Protein AF-A0A530KQD0-F1 (afdb_monomer)

Mean predicted aligned error: 10.94 Å

pLDDT: mean 76.29, std 16.2, range [39.75, 94.69]

Foldseek 3Di:
DPPAQWDFFWADDCDDPVDHTCRCPQWDFPFWQLQDDDPVQCVVQPPCSQVVQFDQDPVRPTRDRVNQWTWTKTAGRDPDPDDLRIWIWIGHPRGIIIGRHHDDPDVCVVVVVLSPDDSVVNCVVSVVVVVVSVVVVVVVVVVVVVVVVVLVVVVQWDWDPDDPVGHIDIDGHDD

Solvent-accessible surface area (backbone atoms only — not comparable to full-atom values): 10303 Å² total; per-residue (Å²): 131,85,93,53,50,69,75,38,65,34,63,53,42,90,85,40,99,70,41,74,46,66,52,63,65,50,48,48,76,78,42,53,41,86,50,81,78,57,75,65,38,49,72,73,41,46,87,46,58,62,56,77,46,43,50,68,41,99,82,72,45,87,28,71,67,50,89,58,48,42,49,30,38,25,32,78,71,50,100,60,100,73,78,36,74,39,30,42,41,37,38,38,93,91,21,35,41,28,34,48,40,80,70,70,98,54,92,66,48,62,62,56,54,49,70,69,42,58,46,71,57,37,40,52,51,55,50,49,56,52,49,52,54,50,50,52,52,53,49,54,51,52,51,50,49,50,55,52,51,52,30,52,78,69,67,29,61,46,77,44,76,59,54,103,87,40,77,58,46,76,44,75,56,81,133

Radius of gyration: 20.74 Å; Cα contacts (8 Å, |Δi|>4): 233; chains: 1; bounding box: 45×41×61 Å

Structure (mmCIF, N/CA/C/O backbone):
data_AF-A0A530KQD0-F1
#
_entry.id   AF-A0A530KQD0-F1
#
loop_
_atom_site.group_PDB
_atom_site.id
_atom_site.type_symbol
_atom_site.label_atom_id
_atom_site.label_alt_id
_atom_site.label_comp_id
_atom_site.label_asym_id
_atom_site.label_entity_id
_atom_site.label_seq_id
_atom_site.pdbx_PDB_ins_code
_atom_site.Cartn_x
_atom_site.Cartn_y
_atom_site.Cartn_z
_atom_site.occupancy
_atom_site.B_iso_or_equiv
_atom_site.auth_seq_id
_atom_site.auth_comp_id
_atom_site.auth_asym_id
_atom_site.auth_atom_id
_atom_site.pdbx_PDB_model_num
ATOM 1 N N . MET A 1 1 ? 3.347 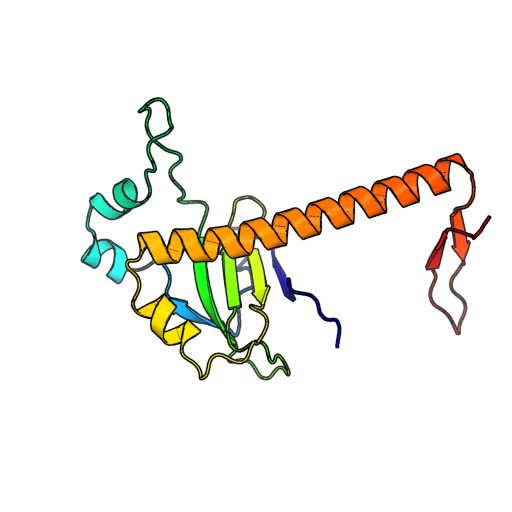-12.594 14.444 1.00 43.22 1 MET A N 1
ATOM 2 C CA . MET A 1 1 ? 3.536 -11.236 13.888 1.00 43.22 1 MET A CA 1
ATOM 3 C C . MET A 1 1 ? 2.199 -10.756 13.360 1.00 43.22 1 MET A C 1
ATOM 5 O O . MET A 1 1 ? 1.427 -11.578 12.893 1.00 43.22 1 MET A O 1
ATOM 9 N N . SER A 1 2 ? 1.884 -9.473 13.523 1.00 41.31 2 SER A N 1
ATOM 10 C CA . SER A 1 2 ? 0.615 -8.904 13.063 1.00 41.31 2 SER A CA 1
ATOM 11 C C . SER A 1 2 ? 0.602 -8.885 11.533 1.00 41.31 2 SER A C 1
ATOM 13 O O . SER A 1 2 ? 1.369 -8.129 10.949 1.00 41.31 2 SER A O 1
ATOM 15 N N . ASP A 1 3 ? -0.263 -9.689 10.919 1.00 55.22 3 ASP A N 1
ATOM 16 C CA . ASP A 1 3 ? -0.478 -9.817 9.469 1.00 55.22 3 ASP A CA 1
ATOM 17 C C . ASP A 1 3 ? -1.157 -8.556 8.899 1.00 55.22 3 ASP A C 1
ATOM 19 O O . ASP A 1 3 ? -2.332 -8.531 8.538 1.00 55.22 3 ASP A O 1
ATOM 23 N N . ARG A 1 4 ? -0.459 -7.420 8.984 1.00 65.88 4 ARG A N 1
ATOM 24 C CA . ARG A 1 4 ? -0.949 -6.127 8.508 1.00 65.88 4 ARG A CA 1
ATOM 25 C C . ARG A 1 4 ? -0.310 -5.836 7.167 1.00 65.88 4 ARG A C 1
ATOM 27 O O . ARG A 1 4 ? 0.896 -5.646 7.093 1.00 65.88 4 ARG A O 1
ATOM 34 N N . ALA A 1 5 ? -1.150 -5.714 6.144 1.00 78.19 5 ALA A N 1
ATOM 35 C CA . ALA A 1 5 ? -0.719 -5.305 4.816 1.00 78.19 5 ALA A CA 1
ATOM 36 C C . ALA A 1 5 ? -0.035 -3.923 4.850 1.00 78.19 5 ALA A C 1
ATOM 38 O O . ALA A 1 5 ? 1.038 -3.749 4.287 1.00 78.19 5 ALA A O 1
ATOM 39 N N . PHE A 1 6 ? -0.597 -2.943 5.566 1.00 81.19 6 PHE A N 1
ATOM 40 C CA . PHE A 1 6 ? 0.081 -1.664 5.794 1.00 81.19 6 PHE A CA 1
ATOM 41 C C . PHE A 1 6 ? 0.996 -1.734 7.015 1.00 81.19 6 PHE A C 1
ATOM 43 O O . PHE A 1 6 ? 0.525 -1.937 8.137 1.00 81.19 6 PHE A O 1
ATOM 50 N N . ILE A 1 7 ? 2.291 -1.515 6.793 1.00 84.25 7 ILE A N 1
ATOM 51 C CA . ILE A 1 7 ? 3.331 -1.753 7.804 1.00 84.25 7 ILE A CA 1
ATOM 52 C C . ILE A 1 7 ? 3.958 -0.474 8.356 1.00 84.25 7 ILE A C 1
ATOM 54 O O . ILE A 1 7 ? 4.440 -0.478 9.487 1.00 84.25 7 ILE A O 1
ATOM 58 N N . ARG A 1 8 ? 3.937 0.629 7.597 1.00 85.56 8 ARG A N 1
ATOM 59 C CA . ARG A 1 8 ? 4.421 1.941 8.051 1.00 85.56 8 ARG A CA 1
ATOM 60 C C . ARG A 1 8 ? 3.571 3.074 7.491 1.00 85.56 8 ARG A C 1
ATOM 62 O O . ARG A 1 8 ? 3.063 3.000 6.374 1.00 85.56 8 ARG A O 1
ATOM 69 N N . PHE A 1 9 ? 3.468 4.129 8.290 1.00 85.88 9 PHE A N 1
ATOM 70 C CA . PHE A 1 9 ? 2.812 5.387 7.955 1.00 85.88 9 PHE A CA 1
ATOM 71 C C . PHE A 1 9 ? 3.717 6.539 8.372 1.00 85.88 9 PHE A C 1
ATOM 73 O O . PHE A 1 9 ? 4.443 6.428 9.359 1.00 85.88 9 PHE A O 1
ATOM 80 N N . GLY A 1 10 ? 3.631 7.665 7.676 1.00 79.31 10 GLY A N 1
ATOM 81 C CA . GLY A 1 10 ? 4.291 8.880 8.122 1.00 79.31 10 GLY A CA 1
ATOM 82 C C . GLY A 1 10 ? 3.731 10.137 7.476 1.00 79.31 10 GLY A C 1
ATOM 83 O O . GLY A 1 10 ? 3.076 10.096 6.437 1.00 79.31 10 GLY A O 1
ATOM 84 N N . HIS A 1 11 ? 3.983 11.269 8.125 1.00 65.62 11 HIS A N 1
ATOM 85 C CA . HIS A 1 11 ? 3.516 12.583 7.695 1.00 65.62 11 HIS A CA 1
ATOM 86 C C . HIS A 1 11 ? 4.729 13.437 7.310 1.00 65.62 11 HIS A C 1
ATOM 88 O O . HIS A 1 11 ? 5.723 13.443 8.029 1.00 65.62 11 HIS A O 1
ATOM 94 N N . GLY A 1 12 ? 4.664 14.141 6.176 1.00 54.44 12 GLY A N 1
ATOM 95 C CA . GLY A 1 12 ? 5.738 15.023 5.695 1.00 54.44 12 GLY A CA 1
ATOM 96 C C . GLY A 1 12 ? 6.041 14.853 4.203 1.00 54.44 12 GLY A C 1
ATOM 97 O O . GLY A 1 12 ? 5.585 13.890 3.588 1.00 54.44 12 GLY A O 1
ATOM 98 N N . TYR A 1 13 ? 6.824 15.780 3.637 1.00 53.66 13 TYR A N 1
ATOM 99 C CA . TYR A 1 13 ? 7.385 15.737 2.269 1.00 53.66 13 TYR A CA 1
ATOM 100 C C . TYR A 1 13 ? 8.882 15.380 2.321 1.00 53.66 13 TYR A C 1
ATOM 102 O O . TYR A 1 13 ? 9.449 15.334 3.405 1.00 53.66 13 TYR A O 1
ATOM 110 N N . GLU A 1 14 ? 9.517 15.019 1.198 1.00 50.62 14 GLU A N 1
ATOM 111 C CA . GLU A 1 14 ? 10.958 14.654 1.154 1.00 50.62 14 GLU A CA 1
ATOM 112 C C . GLU A 1 14 ? 11.839 15.899 1.388 1.00 50.62 14 GLU A C 1
ATOM 114 O O . GLU A 1 14 ? 12.914 15.804 1.968 1.00 50.62 14 GLU A O 1
ATOM 119 N N . THR A 1 15 ? 11.308 17.082 1.062 1.00 45.25 15 THR A N 1
ATOM 120 C CA . THR A 1 15 ? 12.005 18.380 1.086 1.00 45.25 15 THR A CA 1
ATOM 121 C C . THR A 1 15 ? 11.241 19.490 1.832 1.00 45.25 15 THR A C 1
ATOM 123 O O . THR A 1 15 ? 11.545 20.671 1.692 1.00 45.25 15 THR A O 1
ATOM 126 N N . GLY A 1 16 ? 10.223 19.149 2.632 1.00 39.75 16 GLY A N 1
ATOM 127 C CA . GLY A 1 16 ? 9.372 20.137 3.312 1.00 39.75 16 GLY A CA 1
ATOM 128 C C . GLY A 1 16 ? 9.869 20.558 4.701 1.00 39.75 16 GLY A C 1
ATOM 129 O O . GLY A 1 16 ? 10.428 19.755 5.441 1.00 39.75 16 GLY A O 1
ATOM 130 N N . SER A 1 17 ? 9.524 21.779 5.127 1.00 40.06 17 SER A N 1
ATOM 131 C CA . SER A 1 17 ? 9.769 22.335 6.478 1.00 40.06 17 SER A CA 1
ATOM 132 C C . SER A 1 17 ? 9.136 21.550 7.643 1.00 40.06 17 SER A C 1
ATOM 134 O O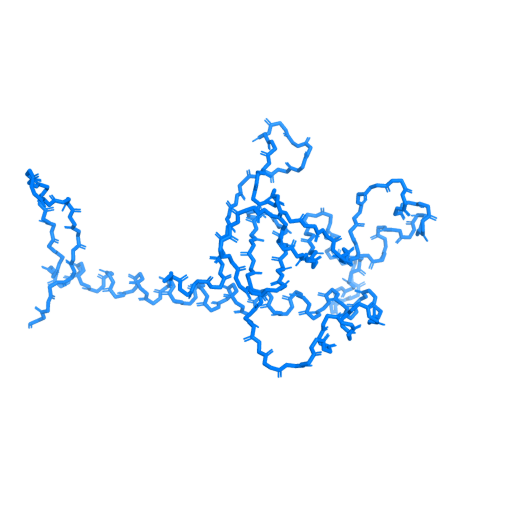 . SER A 1 17 ? 9.308 21.909 8.803 1.00 40.06 17 SER A O 1
ATOM 136 N N . ARG A 1 18 ? 8.394 20.477 7.341 1.00 43.19 18 ARG A N 1
ATOM 137 C CA . ARG A 1 18 ? 7.729 19.578 8.297 1.00 43.19 18 ARG A CA 1
ATOM 138 C C . ARG A 1 18 ? 8.576 18.358 8.695 1.00 43.19 18 ARG A C 1
ATOM 140 O O . ARG A 1 18 ? 8.051 17.465 9.347 1.00 43.19 18 ARG A O 1
ATOM 147 N N . GLY A 1 19 ? 9.859 18.334 8.328 1.00 42.78 19 GLY A N 1
ATOM 148 C CA . GLY A 1 19 ? 10.787 17.245 8.641 1.00 42.78 19 GLY A CA 1
ATOM 149 C C . GLY A 1 19 ? 10.772 16.113 7.607 1.00 42.78 19 GLY A C 1
ATOM 150 O O . GLY A 1 19 ? 9.774 15.890 6.913 1.00 42.78 19 GLY A O 1
ATOM 151 N N . ARG A 1 20 ? 11.908 15.410 7.497 1.00 53.34 20 ARG A N 1
ATOM 152 C CA . ARG A 1 20 ? 12.068 14.208 6.668 1.00 53.34 20 ARG A CA 1
ATOM 153 C C . ARG A 1 20 ? 11.177 13.104 7.236 1.00 53.34 20 ARG A C 1
ATOM 155 O O . ARG A 1 20 ? 11.247 12.790 8.417 1.00 53.34 20 ARG A O 1
ATOM 162 N N . CYS A 1 21 ? 10.326 12.520 6.400 1.00 61.88 21 CYS A N 1
ATOM 163 C CA . CYS A 1 21 ? 9.492 11.399 6.812 1.00 61.88 21 CYS A CA 1
ATOM 164 C C . CYS A 1 21 ? 10.267 10.087 6.669 1.00 61.88 21 CYS A C 1
ATOM 166 O O . CYS A 1 21 ? 10.617 9.700 5.557 1.00 61.88 21 CYS A O 1
ATOM 168 N N . GLU A 1 22 ? 10.460 9.390 7.783 1.00 74.50 22 GLU A N 1
ATOM 169 C CA . GLU A 1 22 ? 11.250 8.152 7.884 1.00 74.50 22 GLU A CA 1
ATOM 170 C C . GLU A 1 22 ? 10.486 6.898 7.415 1.00 74.50 22 GLU A C 1
ATOM 172 O O . GLU A 1 22 ? 11.003 5.783 7.435 1.00 74.50 22 GLU A O 1
ATOM 177 N N . ALA A 1 23 ? 9.225 7.044 6.983 1.00 81.56 23 ALA A N 1
ATOM 178 C CA . ALA A 1 23 ? 8.369 5.906 6.635 1.00 81.56 23 ALA A CA 1
ATOM 179 C C . ALA A 1 23 ? 8.967 5.015 5.530 1.00 81.56 23 ALA A C 1
ATOM 181 O O . ALA A 1 23 ? 8.714 3.811 5.527 1.00 81.56 23 ALA A O 1
ATOM 182 N N . PHE A 1 24 ? 9.756 5.599 4.624 1.00 83.94 24 PHE A N 1
ATOM 183 C CA . PHE A 1 24 ? 10.427 4.903 3.522 1.00 83.94 24 PHE A CA 1
ATOM 184 C C . PHE A 1 24 ? 11.884 4.521 3.832 1.00 83.94 24 PHE A C 1
ATOM 186 O O . PHE A 1 24 ? 12.547 3.954 2.970 1.00 83.94 24 PHE A O 1
ATOM 193 N N . ASP A 1 25 ? 12.394 4.788 5.036 1.00 83.69 25 ASP A N 1
ATOM 194 C CA . ASP A 1 25 ? 13.772 4.436 5.381 1.00 83.69 25 ASP A CA 1
ATOM 195 C C . ASP A 1 25 ? 13.948 2.909 5.501 1.00 83.69 25 ASP A C 1
ATOM 197 O O . ASP A 1 25 ? 13.091 2.195 6.038 1.00 83.69 25 ASP A O 1
ATOM 201 N N . GLY A 1 26 ? 15.077 2.400 5.001 1.00 82.38 26 GLY A N 1
ATOM 202 C CA . GLY A 1 26 ? 15.370 0.962 4.938 1.00 82.38 26 GLY A CA 1
ATOM 203 C C . GLY A 1 26 ? 14.682 0.227 3.783 1.00 82.38 26 GLY A C 1
ATOM 204 O O . GLY A 1 26 ? 14.580 -0.997 3.828 1.00 82.38 26 GLY A O 1
ATOM 205 N N . PHE A 1 27 ? 14.180 0.957 2.783 1.00 85.38 27 PHE A N 1
ATOM 206 C CA . PHE A 1 27 ? 13.668 0.391 1.539 1.00 85.38 27 PHE A CA 1
ATOM 207 C C . PHE A 1 27 ? 14.535 0.795 0.350 1.00 85.38 27 PHE A C 1
ATOM 209 O O . PHE A 1 27 ? 14.734 1.983 0.094 1.00 85.38 27 PHE A O 1
ATOM 216 N N . ASP A 1 28 ? 14.945 -0.196 -0.430 1.00 85.62 28 ASP A N 1
ATOM 217 C CA . ASP A 1 28 ? 15.634 -0.004 -1.697 1.00 85.62 28 ASP A CA 1
ATOM 218 C C . ASP A 1 28 ? 14.600 0.041 -2.817 1.00 85.62 28 ASP A C 1
ATOM 220 O O . ASP A 1 28 ? 13.868 -0.922 -3.063 1.00 85.62 28 ASP A O 1
ATOM 224 N N . ILE A 1 29 ? 14.512 1.188 -3.485 1.00 87.12 29 ILE A N 1
ATOM 225 C CA . ILE A 1 29 ? 13.572 1.408 -4.583 1.00 87.12 29 ILE A CA 1
ATOM 226 C C . ILE A 1 29 ? 14.079 0.667 -5.820 1.00 87.12 29 ILE A C 1
ATOM 228 O O . ILE A 1 29 ? 15.141 0.990 -6.344 1.00 87.12 29 ILE A O 1
ATOM 232 N N . ILE A 1 30 ? 13.283 -0.281 -6.310 1.00 87.88 30 ILE A N 1
ATOM 233 C CA . ILE A 1 30 ? 13.588 -1.064 -7.516 1.00 87.88 30 ILE A CA 1
ATOM 234 C C . ILE A 1 30 ? 12.798 -0.588 -8.742 1.00 87.88 30 ILE A C 1
ATOM 236 O O . ILE A 1 30 ? 13.227 -0.809 -9.869 1.00 87.88 30 ILE A O 1
ATOM 240 N N . ALA A 1 31 ? 11.677 0.116 -8.543 1.00 86.75 31 ALA A N 1
ATOM 241 C CA . ALA A 1 31 ? 10.992 0.856 -9.602 1.00 86.75 31 ALA A CA 1
ATOM 242 C C . ALA A 1 31 ? 10.278 2.096 -9.052 1.00 86.75 31 ALA A C 1
ATOM 244 O O . ALA A 1 31 ? 9.692 2.070 -7.971 1.00 86.75 31 ALA A O 1
ATOM 245 N N . ALA A 1 32 ? 10.279 3.185 -9.818 1.00 83.25 32 ALA A N 1
ATOM 246 C CA . ALA A 1 32 ? 9.640 4.445 -9.442 1.00 83.25 32 ALA A CA 1
ATOM 247 C C . ALA A 1 32 ? 8.831 5.011 -10.620 1.00 83.25 32 ALA A C 1
ATOM 249 O O . ALA A 1 32 ? 9.187 6.059 -11.167 1.00 83.25 32 ALA A O 1
ATOM 250 N N . PRO A 1 33 ? 7.762 4.318 -11.058 1.00 81.50 33 PRO A N 1
ATOM 251 C CA . PRO A 1 33 ? 7.058 4.695 -12.271 1.00 81.50 33 PRO A CA 1
ATOM 252 C C . PRO A 1 33 ? 6.500 6.115 -12.156 1.00 81.50 33 PRO A C 1
ATOM 254 O O . PRO A 1 33 ? 5.803 6.474 -11.199 1.00 81.50 33 PRO A O 1
ATOM 257 N N . LEU A 1 34 ? 6.805 6.923 -13.171 1.00 74.94 34 LEU A N 1
ATOM 258 C CA . LEU A 1 34 ? 6.418 8.326 -13.279 1.00 74.94 34 LEU A CA 1
ATOM 259 C C . LEU A 1 34 ? 7.041 9.264 -12.213 1.00 74.94 34 LEU A C 1
ATOM 261 O O . LEU A 1 34 ? 6.618 10.417 -12.136 1.00 74.94 34 LEU A O 1
ATOM 265 N N . HIS A 1 35 ? 7.964 8.835 -11.346 1.00 67.19 35 HIS A N 1
ATOM 266 C CA . HIS A 1 35 ? 8.468 9.661 -10.232 1.00 67.19 35 HIS A CA 1
ATOM 267 C C . HIS A 1 35 ? 9.271 10.885 -10.707 1.00 67.19 35 HIS A C 1
ATOM 269 O O . HIS A 1 35 ? 10.093 10.759 -11.593 1.00 67.19 35 HIS A O 1
ATOM 275 N N . GLN A 1 36 ? 9.045 12.071 -10.123 1.00 58.78 36 GLN A N 1
ATOM 276 C CA . GLN A 1 36 ? 9.577 13.342 -10.647 1.00 58.78 36 GLN A CA 1
ATOM 277 C C . GLN A 1 36 ? 10.930 13.796 -10.070 1.00 58.78 36 GLN A C 1
ATOM 279 O O . GLN A 1 36 ? 11.410 14.853 -10.474 1.00 58.78 36 GLN A O 1
ATOM 284 N N . GLU A 1 37 ? 11.538 13.068 -9.132 1.00 52.84 37 GLU A N 1
ATOM 285 C CA . GLU A 1 37 ? 12.729 13.563 -8.427 1.00 52.84 37 GLU A CA 1
ATOM 286 C C . GLU A 1 37 ? 14.034 12.990 -9.008 1.00 52.84 37 GLU A C 1
ATOM 288 O O . GLU A 1 37 ? 14.157 11.782 -9.211 1.00 52.84 37 GLU A O 1
ATOM 293 N N . GLY A 1 38 ? 15.008 13.878 -9.259 1.00 49.50 38 GLY A N 1
ATOM 294 C CA . GLY A 1 38 ? 16.383 13.558 -9.664 1.00 49.50 38 GLY A CA 1
ATOM 295 C C . GLY A 1 38 ? 16.776 14.024 -11.075 1.00 49.50 38 GLY A C 1
ATOM 296 O O . GLY A 1 38 ? 15.948 14.072 -11.987 1.00 49.50 38 GLY A O 1
ATOM 297 N N . ASP A 1 39 ? 18.070 14.311 -11.264 1.00 46.81 39 ASP A N 1
ATOM 298 C CA . ASP A 1 39 ? 18.663 14.750 -12.544 1.00 46.81 39 ASP A CA 1
ATOM 299 C C . ASP A 1 39 ? 18.374 13.769 -13.695 1.00 46.81 39 ASP A C 1
ATOM 301 O O . ASP A 1 39 ? 18.174 14.171 -14.843 1.00 46.81 39 ASP A O 1
ATOM 305 N N . GLY A 1 40 ? 18.264 12.474 -13.379 1.00 48.94 40 GLY A N 1
ATOM 306 C CA . GLY A 1 40 ? 17.937 11.423 -14.343 1.00 48.94 40 GLY A CA 1
ATOM 307 C C . GLY A 1 40 ? 16.530 11.533 -14.940 1.00 48.94 40 GLY A C 1
ATOM 308 O O . GLY A 1 40 ? 16.339 11.178 -16.100 1.00 48.94 40 GLY A O 1
ATOM 309 N N . TRP A 1 41 ? 15.547 12.067 -14.207 1.00 50.12 41 TRP A N 1
ATOM 310 C CA . TRP A 1 41 ? 14.162 12.137 -14.687 1.00 50.12 41 TRP A CA 1
ATOM 311 C C . TRP A 1 41 ? 13.952 13.274 -15.690 1.00 50.12 41 TRP A C 1
ATOM 313 O O . TRP A 1 41 ? 13.327 13.096 -16.740 1.00 50.12 41 TRP A O 1
ATOM 323 N N . GLN A 1 42 ? 14.527 14.444 -15.404 1.00 53.62 42 GLN A N 1
ATOM 324 C CA . GLN A 1 42 ? 14.517 15.562 -16.343 1.00 53.62 42 GLN A CA 1
ATOM 325 C C . GLN A 1 42 ? 15.390 15.269 -17.572 1.00 53.62 42 GLN A C 1
ATOM 327 O O . GLN A 1 42 ? 15.011 15.654 -18.677 1.00 53.62 42 GLN A O 1
ATOM 332 N N . ALA A 1 43 ? 16.486 14.518 -17.414 1.00 51.75 43 ALA A N 1
ATOM 333 C CA . ALA A 1 43 ? 17.287 14.025 -18.535 1.00 51.75 43 ALA A CA 1
ATOM 334 C C . ALA A 1 43 ? 16.536 12.997 -19.408 1.00 51.75 43 ALA A C 1
ATOM 336 O O . ALA A 1 43 ? 16.630 13.060 -20.632 1.00 51.75 43 ALA A O 1
ATOM 337 N N . ALA A 1 44 ? 15.759 12.087 -18.809 1.00 49.78 44 ALA A N 1
ATOM 338 C CA . ALA A 1 44 ? 15.030 11.045 -19.538 1.00 49.78 44 ALA A CA 1
ATOM 339 C C . ALA A 1 44 ? 13.784 11.563 -20.282 1.00 49.78 44 ALA A C 1
ATOM 341 O O . ALA A 1 44 ? 13.458 11.061 -21.358 1.00 49.78 44 ALA A O 1
ATOM 342 N N . PHE A 1 45 ? 13.083 12.568 -19.739 1.00 46.81 45 PHE A N 1
ATOM 343 C CA . PHE A 1 45 ? 11.779 13.000 -20.270 1.00 46.81 45 PHE A CA 1
ATOM 344 C C . PHE A 1 45 ? 11.676 14.491 -20.626 1.00 46.81 45 PHE A C 1
ATOM 346 O O . PHE A 1 45 ? 10.670 14.909 -21.211 1.00 46.81 45 PHE A O 1
ATOM 353 N N . GLY A 1 46 ? 12.685 15.311 -20.315 1.00 58.97 46 GLY A N 1
ATOM 354 C CA . GLY A 1 46 ? 12.691 16.749 -20.604 1.00 58.97 46 GLY A CA 1
ATOM 355 C C . GLY A 1 46 ? 11.423 17.466 -20.117 1.00 58.97 46 GLY A C 1
ATOM 356 O O . GLY A 1 46 ? 10.853 17.139 -19.076 1.00 58.97 46 GLY A O 1
ATOM 357 N N . ASN A 1 47 ? 10.911 18.409 -20.913 1.00 53.19 47 ASN A N 1
ATOM 358 C CA . ASN A 1 47 ? 9.676 19.151 -20.606 1.00 53.19 47 ASN A CA 1
ATOM 359 C C . ASN A 1 47 ? 8.406 18.269 -20.573 1.00 53.19 47 ASN A C 1
ATOM 361 O O . ASN A 1 47 ? 7.388 18.678 -20.011 1.00 53.19 47 ASN A O 1
ATOM 365 N N . LYS A 1 48 ? 8.460 17.038 -21.108 1.00 47.19 48 LYS A N 1
ATOM 366 C CA . LYS A 1 48 ? 7.341 16.079 -21.088 1.00 47.19 48 LYS A CA 1
ATOM 367 C C . LYS A 1 48 ? 7.186 15.368 -19.739 1.00 47.19 48 LYS A C 1
ATOM 369 O O . LYS A 1 48 ? 6.176 14.704 -19.528 1.00 47.19 48 LYS A O 1
ATOM 374 N N . ALA A 1 49 ? 8.123 15.535 -18.800 1.00 54.44 49 ALA A N 1
ATOM 375 C CA . ALA A 1 49 ? 8.084 14.936 -17.459 1.00 54.44 49 ALA A CA 1
ATOM 376 C C . ALA A 1 49 ? 6.843 15.327 -16.625 1.00 54.44 49 ALA A C 1
ATOM 378 O O . ALA A 1 49 ? 6.428 14.603 -15.715 1.00 54.44 49 ALA A O 1
ATOM 379 N N . ARG A 1 50 ? 6.243 16.489 -16.918 1.00 51.25 50 ARG A N 1
ATOM 380 C CA . ARG A 1 50 ? 5.007 16.967 -16.276 1.00 51.25 50 ARG A CA 1
ATOM 381 C C . ARG A 1 50 ? 3.756 16.551 -17.056 1.00 51.25 50 ARG A C 1
ATOM 383 O O . ARG A 1 50 ? 2.747 16.200 -16.449 1.00 51.25 50 ARG A O 1
ATOM 390 N N . GLU A 1 51 ? 3.844 16.534 -18.384 1.00 52.50 51 GLU A N 1
ATOM 391 C CA . GLU A 1 51 ? 2.770 16.123 -19.298 1.00 52.50 51 GLU A CA 1
ATOM 392 C C . GLU A 1 51 ? 2.514 14.610 -19.261 1.00 52.50 51 GLU A C 1
ATOM 394 O O . GLU A 1 51 ? 1.368 14.176 -19.361 1.00 52.50 51 GLU A O 1
ATOM 399 N N . SER A 1 52 ? 3.545 13.793 -19.021 1.00 53.72 52 SER A N 1
ATOM 400 C CA . SER A 1 52 ? 3.427 12.333 -18.905 1.00 53.72 52 SER A CA 1
ATOM 401 C C . SER A 1 52 ? 2.542 11.892 -17.729 1.00 53.72 52 SER A C 1
ATOM 403 O O . SER A 1 52 ? 1.970 10.799 -17.769 1.00 53.72 52 SER A O 1
ATOM 405 N N . ARG A 1 53 ? 2.348 12.771 -16.735 1.00 57.03 53 ARG A N 1
ATOM 406 C CA . ARG A 1 53 ? 1.469 12.590 -15.566 1.00 57.03 53 ARG A CA 1
ATOM 407 C C . ARG A 1 53 ? 0.139 13.341 -15.662 1.00 57.03 53 ARG A C 1
ATOM 409 O O . ARG A 1 53 ? -0.612 13.358 -14.687 1.00 57.03 53 ARG A O 1
ATOM 416 N N . SER A 1 54 ? -0.153 13.965 -16.802 1.00 57.81 54 SER A N 1
ATOM 417 C CA . SER A 1 54 ? -1.477 14.509 -17.089 1.00 57.81 54 SER A CA 1
ATOM 418 C C . SER A 1 54 ? -2.344 13.385 -17.644 1.00 57.81 54 SER A C 1
ATOM 420 O O . SER A 1 54 ? -2.164 12.939 -18.776 1.00 57.81 54 SER A O 1
ATOM 422 N N . PHE A 1 55 ? -3.263 12.887 -16.823 1.00 60.91 55 PHE A N 1
ATOM 423 C CA . PHE A 1 55 ? -4.270 11.934 -17.274 1.00 60.91 55 PHE A CA 1
ATOM 424 C C . PHE A 1 55 ? -5.516 12.716 -17.667 1.00 60.91 55 PHE A C 1
ATOM 426 O O . PHE A 1 55 ? -6.121 13.329 -16.782 1.00 60.91 55 PHE A O 1
ATOM 433 N N . PRO A 1 56 ? -5.898 12.742 -18.956 1.00 60.31 56 PRO A N 1
ATOM 434 C CA . PRO A 1 56 ? -7.057 13.504 -19.385 1.00 60.31 56 PRO A CA 1
ATOM 435 C C . PRO A 1 56 ? -8.274 13.053 -18.582 1.00 60.31 56 PRO A C 1
ATOM 437 O O . PRO A 1 56 ? -8.516 11.857 -18.389 1.00 60.31 56 PRO A O 1
ATOM 440 N N . ARG A 1 57 ? -9.034 14.022 -18.075 1.00 60.09 57 ARG A N 1
ATOM 441 C CA . ARG A 1 57 ? -10.334 13.719 -17.481 1.00 60.09 57 ARG A CA 1
ATOM 442 C C . ARG A 1 57 ? -11.255 13.167 -18.573 1.00 60.09 57 ARG A C 1
ATOM 444 O O . ARG A 1 57 ? -11.038 13.413 -19.759 1.00 60.09 57 ARG A O 1
ATOM 451 N N . LYS A 1 58 ? -12.316 12.448 -18.181 1.00 64.25 58 LYS A N 1
ATOM 452 C CA . LYS A 1 58 ? -13.321 11.916 -19.128 1.00 64.25 58 LYS A CA 1
ATOM 453 C C . LYS A 1 58 ? -13.931 12.999 -20.038 1.00 64.25 58 LYS A C 1
ATOM 455 O O . LYS A 1 58 ? -14.450 12.664 -21.092 1.00 64.25 58 LYS A O 1
ATOM 460 N N . ASP A 1 59 ? -13.862 14.269 -19.637 1.00 71.56 59 ASP A N 1
ATOM 461 C CA . ASP A 1 59 ? -14.361 15.445 -20.358 1.00 71.56 59 ASP A CA 1
ATOM 462 C C . ASP A 1 59 ? -13.290 16.167 -21.208 1.00 71.56 59 ASP A C 1
ATOM 464 O O . ASP A 1 59 ? -13.539 17.265 -21.702 1.00 71.56 59 ASP A O 1
ATOM 468 N N . GLY A 1 60 ? -12.090 15.593 -21.363 1.00 58.47 60 GLY A N 1
AT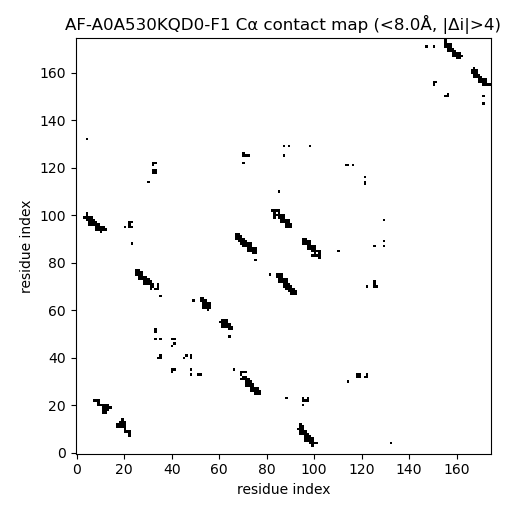OM 469 C CA . GLY A 1 60 ? -11.006 16.155 -22.179 1.00 58.47 60 GLY A CA 1
ATOM 470 C C . GLY A 1 60 ? -10.310 17.379 -21.573 1.00 58.47 60 GLY A C 1
ATOM 471 O O . GLY A 1 60 ? -9.370 17.905 -22.169 1.00 58.47 60 GLY A O 1
ATOM 472 N N . ARG A 1 61 ? -10.725 17.833 -20.382 1.00 61.28 61 ARG A N 1
ATOM 473 C CA . ARG A 1 61 ? -10.046 18.918 -19.664 1.00 61.28 61 ARG A CA 1
ATOM 474 C C . ARG A 1 61 ? -8.688 18.445 -19.127 1.00 61.28 61 ARG A C 1
ATOM 476 O O . ARG A 1 61 ? -8.526 17.244 -18.866 1.00 61.28 61 ARG A O 1
ATOM 483 N N . PRO A 1 62 ? -7.725 19.370 -18.917 1.00 55.00 62 PRO A N 1
ATOM 484 C CA . PRO A 1 62 ? -6.435 19.042 -18.321 1.00 55.00 62 PRO A CA 1
ATOM 485 C C . PRO A 1 62 ? -6.603 18.197 -17.055 1.00 55.00 62 PRO A C 1
ATOM 487 O O . PRO A 1 62 ? -7.421 18.500 -16.180 1.00 55.00 62 PRO A O 1
ATOM 490 N N . GLY A 1 63 ? -5.851 17.099 -17.008 1.00 56.81 63 GLY A N 1
ATOM 491 C CA . GLY A 1 63 ? -5.880 16.119 -15.937 1.00 56.81 63 GLY A CA 1
ATOM 492 C C . GLY A 1 63 ? -5.440 16.657 -14.584 1.00 56.81 63 GLY A C 1
ATOM 493 O O . GLY A 1 63 ? -4.862 17.736 -14.471 1.00 56.81 63 GLY A O 1
ATOM 494 N N . VAL A 1 64 ? -5.656 15.861 -13.536 1.00 54.66 64 VAL A N 1
ATOM 495 C CA . VAL A 1 64 ? -5.003 16.108 -12.245 1.00 54.66 64 VAL A CA 1
ATOM 496 C C . VAL A 1 64 ? -3.503 15.874 -12.432 1.00 54.66 64 VAL A C 1
ATOM 498 O O . VAL A 1 64 ? -3.087 14.764 -12.754 1.00 54.66 64 VAL A O 1
ATOM 501 N N . THR A 1 65 ? -2.679 16.907 -12.245 1.00 54.88 65 THR A N 1
ATOM 502 C CA . THR A 1 65 ? -1.223 16.742 -12.215 1.00 54.88 65 THR A CA 1
ATOM 503 C C . THR A 1 65 ? -0.829 16.123 -10.882 1.00 54.88 65 THR A C 1
ATOM 505 O O . THR A 1 65 ? -0.903 16.766 -9.836 1.00 54.88 65 THR A O 1
ATOM 508 N N . TYR A 1 66 ? -0.404 14.865 -10.909 1.00 55.69 66 TYR A N 1
ATOM 509 C CA . TYR A 1 66 ? -0.053 14.094 -9.719 1.00 55.69 66 TYR A CA 1
ATOM 510 C C . TYR A 1 66 ? 1.345 14.417 -9.161 1.00 55.69 66 TYR A C 1
ATOM 512 O O . TYR A 1 66 ? 2.052 13.500 -8.755 1.00 55.69 66 TYR A O 1
ATOM 520 N N . SER A 1 67 ? 1.777 15.680 -9.129 1.00 52.69 67 SER A N 1
ATOM 521 C CA . SER A 1 67 ? 3.037 16.045 -8.453 1.00 52.69 67 SER A CA 1
ATOM 522 C C . SER A 1 67 ? 2.990 15.760 -6.944 1.00 52.69 67 SER A C 1
ATOM 524 O O . SER A 1 67 ? 4.027 15.644 -6.309 1.00 52.69 67 SER A O 1
ATOM 526 N N . SER A 1 68 ? 1.790 15.593 -6.375 1.00 59.50 68 SER A N 1
ATOM 527 C CA . SER A 1 68 ? 1.557 15.203 -4.980 1.00 59.50 68 SER A CA 1
ATOM 528 C C . SER A 1 68 ? 1.345 13.704 -4.764 1.00 59.50 68 SER A C 1
ATOM 530 O O . SER A 1 68 ? 1.067 13.314 -3.637 1.00 59.50 68 SER A O 1
ATOM 532 N N . HIS A 1 69 ? 1.393 12.865 -5.809 1.00 72.50 69 HIS A N 1
ATOM 533 C CA . HIS A 1 69 ? 1.262 11.414 -5.657 1.00 72.50 69 HIS A CA 1
ATOM 534 C C . HIS A 1 69 ? 2.490 10.718 -6.225 1.00 72.50 69 HIS A C 1
ATOM 536 O O . HIS A 1 69 ? 2.785 10.875 -7.399 1.00 72.50 69 HIS A O 1
ATOM 542 N N . ALA A 1 70 ? 3.192 9.902 -5.459 1.00 79.69 70 ALA A N 1
ATOM 543 C CA . ALA A 1 70 ? 4.278 9.087 -5.993 1.00 79.69 70 ALA A CA 1
ATOM 544 C C . ALA A 1 70 ? 4.089 7.659 -5.521 1.00 79.69 70 ALA A C 1
ATOM 546 O O . ALA A 1 70 ? 3.788 7.438 -4.355 1.00 79.69 70 ALA A O 1
ATOM 547 N N . ILE A 1 71 ? 4.260 6.708 -6.430 1.00 87.00 71 ILE A N 1
ATOM 548 C CA . ILE A 1 71 ? 4.220 5.294 -6.096 1.00 87.00 71 ILE A CA 1
ATOM 549 C C . ILE A 1 71 ? 5.536 4.667 -6.527 1.00 87.00 71 ILE A C 1
ATOM 551 O O . ILE A 1 71 ? 6.031 4.954 -7.618 1.00 87.00 71 ILE A O 1
ATOM 555 N N . LYS A 1 72 ? 6.129 3.874 -5.642 1.00 89.50 72 LYS A N 1
ATOM 556 C CA . LYS A 1 72 ? 7.404 3.196 -5.871 1.00 89.50 72 LYS A CA 1
ATOM 557 C C . LYS A 1 72 ? 7.251 1.728 -5.476 1.00 89.50 72 LYS A C 1
ATOM 559 O O . LYS A 1 72 ? 6.532 1.422 -4.525 1.00 89.50 72 LYS A O 1
ATOM 564 N N . LEU A 1 73 ? 7.911 0.841 -6.207 1.00 91.31 73 LEU A N 1
ATOM 565 C CA . LEU A 1 73 ? 8.121 -0.550 -5.826 1.00 91.31 73 LEU A CA 1
ATOM 566 C C . LEU A 1 73 ? 9.498 -0.655 -5.174 1.00 91.31 73 LEU A C 1
ATOM 568 O O . LEU A 1 73 ? 10.476 -0.112 -5.693 1.00 91.31 73 LEU A O 1
ATOM 572 N N . ALA A 1 74 ? 9.574 -1.339 -4.042 1.00 90.44 74 ALA A N 1
ATOM 573 C CA . ALA A 1 74 ? 10.791 -1.440 -3.260 1.00 90.44 74 ALA A CA 1
ATOM 574 C C . ALA A 1 74 ? 10.962 -2.817 -2.619 1.00 90.44 74 ALA A C 1
ATOM 576 O O . ALA A 1 74 ? 10.000 -3.569 -2.448 1.00 90.44 74 ALA A O 1
ATOM 577 N N . LYS A 1 75 ? 12.196 -3.106 -2.210 1.00 88.25 75 LYS A N 1
ATOM 578 C CA . LYS A 1 75 ? 12.561 -4.233 -1.348 1.00 88.25 75 LYS A CA 1
ATOM 579 C C . LYS A 1 75 ? 13.023 -3.683 -0.009 1.00 88.25 75 LYS A C 1
ATOM 581 O O . LYS A 1 75 ? 13.580 -2.593 0.057 1.00 88.25 75 LYS A O 1
ATOM 586 N N . PHE A 1 76 ? 12.765 -4.409 1.068 1.00 86.38 76 PHE A N 1
ATOM 587 C CA . PHE A 1 76 ? 13.237 -3.993 2.383 1.00 86.38 76 PHE A CA 1
ATOM 588 C C . PHE A 1 76 ? 14.678 -4.462 2.594 1.00 86.38 76 PHE A C 1
ATOM 590 O O . PHE A 1 76 ? 14.969 -5.639 2.393 1.00 86.38 76 PHE A O 1
ATOM 597 N N . THR A 1 77 ? 15.554 -3.546 2.997 1.00 75.25 77 THR A N 1
ATOM 598 C CA . THR A 1 77 ? 16.995 -3.775 3.199 1.00 75.25 77 THR A CA 1
ATOM 599 C C . THR A 1 77 ? 17.454 -3.557 4.633 1.00 75.25 77 THR A C 1
ATOM 601 O O . THR A 1 77 ? 18.620 -3.772 4.950 1.00 75.25 77 THR A O 1
ATOM 604 N N . GLY A 1 78 ? 16.543 -3.174 5.530 1.00 66.62 78 GLY A N 1
ATOM 605 C CA . GLY A 1 78 ? 16.847 -3.082 6.952 1.00 66.62 78 GLY A CA 1
ATOM 606 C C . GLY A 1 78 ? 16.965 -4.444 7.645 1.00 66.62 78 GLY A C 1
ATOM 607 O O . GLY A 1 78 ? 16.445 -5.464 7.193 1.00 66.62 78 GLY A O 1
ATOM 608 N N . GLU A 1 79 ? 17.580 -4.434 8.825 1.00 60.66 79 GLU A N 1
ATOM 609 C CA . GLU A 1 79 ? 17.589 -5.560 9.762 1.00 60.66 79 GLU A CA 1
ATOM 610 C C . GLU A 1 79 ? 16.220 -5.675 10.451 1.00 60.66 79 GLU A C 1
ATOM 612 O O . GLU A 1 79 ? 16.023 -5.270 11.594 1.00 60.66 79 GLU A O 1
ATOM 617 N N . SER A 1 80 ? 15.201 -6.157 9.746 1.00 55.88 80 SER A N 1
ATOM 618 C CA . SER A 1 80 ? 13.919 -6.456 10.384 1.00 55.88 80 SER A CA 1
ATOM 619 C C . SER A 1 80 ? 13.249 -7.647 9.719 1.00 55.88 80 SER A C 1
ATOM 621 O O . SER A 1 80 ? 13.334 -7.815 8.506 1.00 55.88 80 SER A O 1
ATOM 623 N N . GLY A 1 81 ? 12.627 -8.504 10.537 1.00 54.19 81 GLY A N 1
ATOM 624 C CA . GLY A 1 81 ? 12.046 -9.796 10.151 1.00 54.19 81 GLY A CA 1
ATOM 625 C C . GLY A 1 81 ? 10.781 -9.692 9.298 1.00 54.19 81 GLY A C 1
ATOM 626 O O . GLY A 1 81 ? 9.766 -10.301 9.627 1.00 54.19 81 GLY A O 1
ATOM 627 N N . TRP A 1 82 ? 10.810 -8.884 8.243 1.00 62.12 82 TRP A N 1
ATOM 628 C CA . TRP A 1 82 ? 9.719 -8.724 7.296 1.00 62.12 82 TRP A CA 1
ATOM 629 C C . TRP A 1 82 ? 9.927 -9.631 6.083 1.00 62.12 82 TRP A C 1
ATOM 631 O O . TRP A 1 82 ? 10.985 -9.630 5.461 1.00 62.12 82 TRP A O 1
ATOM 641 N N . SER A 1 83 ? 8.902 -10.410 5.743 1.00 62.88 83 SER A N 1
ATOM 642 C CA . SER A 1 83 ? 9.000 -11.547 4.817 1.00 62.88 83 SER A CA 1
ATOM 643 C C . SER A 1 83 ? 8.387 -11.307 3.433 1.00 62.88 83 SER A C 1
ATOM 645 O O . SER A 1 83 ? 8.406 -12.209 2.601 1.00 62.88 83 SER A O 1
ATOM 647 N N . ALA A 1 84 ? 7.810 -10.126 3.191 1.00 64.50 84 ALA A N 1
ATOM 648 C CA . ALA A 1 84 ? 6.930 -9.862 2.048 1.00 64.50 84 ALA A CA 1
ATOM 649 C C . ALA A 1 84 ? 7.643 -9.821 0.680 1.00 64.50 84 ALA A C 1
ATOM 651 O O . ALA A 1 84 ? 6.994 -9.883 -0.356 1.00 64.50 84 ALA A O 1
ATOM 652 N N . GLY A 1 85 ? 8.977 -9.731 0.648 1.00 80.31 85 GLY A N 1
ATOM 653 C CA . GLY A 1 85 ? 9.776 -9.669 -0.585 1.00 80.31 85 GLY A CA 1
ATOM 654 C C . GLY A 1 85 ? 9.662 -8.338 -1.341 1.00 80.31 85 GLY A C 1
ATOM 655 O O . GLY A 1 85 ? 10.688 -7.747 -1.674 1.00 80.31 85 GLY A O 1
ATOM 656 N N . LEU A 1 86 ? 8.439 -7.831 -1.537 1.00 89.19 86 LEU A N 1
ATOM 657 C CA . LEU A 1 86 ? 8.116 -6.595 -2.248 1.00 89.19 86 LEU A CA 1
ATOM 658 C C . LEU A 1 86 ? 7.220 -5.665 -1.421 1.00 89.19 86 LEU A C 1
ATOM 660 O O . LEU A 1 86 ? 6.350 -6.091 -0.657 1.00 89.19 86 LEU A O 1
ATOM 664 N N . TYR A 1 87 ? 7.412 -4.365 -1.626 1.00 91.69 87 TYR A N 1
ATOM 665 C CA . TYR A 1 87 ? 6.689 -3.306 -0.932 1.00 91.69 87 TYR A CA 1
ATOM 666 C C . TYR A 1 87 ? 6.300 -2.193 -1.894 1.00 91.69 87 TYR A C 1
ATOM 668 O O . TYR A 1 87 ? 7.076 -1.792 -2.759 1.00 91.69 87 TYR A O 1
ATOM 676 N N . ILE A 1 88 ? 5.097 -1.662 -1.703 1.00 93.56 88 ILE A N 1
ATOM 677 C CA . ILE A 1 88 ? 4.598 -0.489 -2.409 1.00 93.56 88 ILE A CA 1
ATOM 678 C C . ILE A 1 88 ? 4.714 0.710 -1.473 1.00 93.56 88 ILE A C 1
ATOM 680 O O . ILE A 1 88 ? 4.091 0.753 -0.409 1.00 93.56 88 ILE A O 1
ATOM 684 N N . LEU A 1 89 ? 5.509 1.691 -1.889 1.00 90.81 89 LEU A N 1
ATOM 685 C CA . LEU A 1 89 ? 5.694 2.961 -1.200 1.00 90.81 89 LEU A CA 1
ATOM 686 C C . LEU A 1 89 ? 4.799 4.000 -1.867 1.00 90.81 89 LEU A C 1
ATOM 688 O O . LEU A 1 89 ? 5.045 4.388 -3.009 1.00 90.81 89 LEU A O 1
ATOM 692 N N . MET A 1 90 ? 3.760 4.446 -1.168 1.00 89.62 90 MET A N 1
ATOM 693 C CA . MET A 1 90 ? 2.827 5.449 -1.670 1.00 89.62 90 MET A CA 1
ATOM 694 C C . MET A 1 90 ? 3.011 6.768 -0.930 1.00 89.62 90 MET A C 1
ATOM 696 O O . MET A 1 90 ? 2.921 6.831 0.291 1.00 89.62 90 MET A O 1
ATOM 700 N N . HIS A 1 91 ? 3.222 7.837 -1.682 1.00 84.50 91 HIS A N 1
ATOM 701 C CA . HIS A 1 91 ? 3.127 9.215 -1.231 1.00 84.50 91 HIS A CA 1
ATOM 702 C C . HIS A 1 91 ? 1.856 9.822 -1.823 1.00 84.50 91 HIS A C 1
ATOM 704 O O . HIS A 1 91 ? 1.626 9.695 -3.024 1.00 84.50 91 HIS A O 1
ATOM 710 N N . HIS A 1 92 ? 1.046 10.483 -1.003 1.00 81.19 92 HIS A N 1
ATOM 711 C CA . HIS A 1 92 ? -0.123 11.255 -1.426 1.00 81.19 92 HIS A CA 1
ATOM 712 C C . HIS A 1 92 ? -0.357 12.447 -0.488 1.00 81.19 92 HIS A C 1
ATOM 714 O O . HIS A 1 92 ? 0.373 12.646 0.482 1.00 81.19 92 HIS A O 1
ATOM 720 N N . GLY A 1 93 ? -1.393 13.250 -0.749 1.00 74.56 93 GLY A N 1
ATOM 721 C CA . GLY A 1 93 ? -1.702 14.439 0.061 1.00 74.56 93 GLY A CA 1
ATOM 722 C C . GLY A 1 93 ? -1.985 14.158 1.547 1.00 74.56 93 GLY A C 1
ATOM 723 O O . GLY A 1 93 ? -1.855 15.063 2.368 1.00 74.56 93 GLY A O 1
ATOM 724 N N . GLY A 1 94 ? -2.341 12.921 1.901 1.00 72.88 94 GLY A N 1
ATOM 725 C CA . GLY A 1 94 ? -2.526 12.463 3.280 1.00 72.88 94 GLY A CA 1
ATOM 726 C C . GLY A 1 94 ? -1.260 11.921 3.951 1.00 72.88 94 GLY A C 1
ATOM 727 O O . GLY A 1 94 ? -1.317 11.579 5.128 1.00 72.88 94 GLY A O 1
ATOM 728 N N . GLY A 1 95 ? -0.125 11.857 3.248 1.00 81.75 95 GLY A N 1
ATOM 729 C CA . GLY A 1 95 ? 1.159 11.425 3.797 1.00 81.75 95 GLY A CA 1
ATOM 730 C C . GLY A 1 95 ? 1.798 10.279 3.018 1.00 81.75 95 GLY A C 1
ATOM 731 O O . GLY A 1 95 ? 1.625 10.141 1.807 1.00 81.75 95 GLY A O 1
ATOM 732 N N . ARG A 1 96 ? 2.589 9.476 3.727 1.00 86.06 96 ARG A N 1
ATOM 733 C CA . ARG A 1 96 ? 3.320 8.327 3.196 1.00 86.06 96 ARG A CA 1
ATOM 734 C C . ARG A 1 96 ? 2.818 7.040 3.820 1.00 86.06 96 ARG A C 1
ATOM 736 O O . ARG A 1 96 ? 2.624 6.967 5.032 1.00 86.06 96 ARG A O 1
ATOM 743 N N . GLU A 1 97 ? 2.655 6.027 2.988 1.00 90.69 97 GLU A N 1
ATOM 744 C CA . GLU A 1 97 ? 2.167 4.711 3.370 1.00 90.69 97 GLU A CA 1
ATOM 745 C C . GLU A 1 97 ? 3.051 3.637 2.748 1.00 90.69 97 GLU A C 1
ATOM 747 O O . GLU A 1 97 ? 3.458 3.741 1.589 1.00 90.69 97 GLU A O 1
ATOM 752 N N . VAL A 1 98 ? 3.323 2.593 3.521 1.00 91.44 98 VAL A N 1
ATOM 753 C CA . VAL A 1 98 ? 4.030 1.408 3.050 1.00 91.44 98 VAL A CA 1
ATOM 754 C C . VAL A 1 98 ? 3.097 0.218 3.129 1.00 91.44 98 VAL A C 1
ATOM 756 O O . VAL A 1 98 ? 2.644 -0.157 4.215 1.00 91.44 98 VAL A O 1
ATOM 759 N N . LEU A 1 99 ? 2.847 -0.379 1.971 1.00 92.75 99 LEU A N 1
ATOM 760 C CA . LEU A 1 99 ? 2.072 -1.596 1.812 1.00 92.75 99 LEU A CA 1
ATOM 761 C C . LEU A 1 99 ? 3.023 -2.755 1.502 1.00 92.75 99 LEU A C 1
ATOM 763 O O . LEU A 1 99 ? 3.736 -2.721 0.504 1.00 92.75 99 LEU A O 1
ATOM 767 N N . ALA A 1 100 ? 3.025 -3.781 2.344 1.00 91.00 100 ALA A N 1
ATOM 768 C CA . ALA A 1 100 ? 3.636 -5.064 2.041 1.00 91.00 100 ALA A CA 1
ATOM 769 C C . ALA A 1 100 ? 2.806 -5.781 0.970 1.00 91.00 100 ALA A C 1
ATOM 771 O O . ALA A 1 100 ? 1.590 -5.925 1.120 1.00 91.00 100 ALA A O 1
ATOM 772 N N . VAL A 1 101 ? 3.458 -6.230 -0.102 1.00 87.19 101 VAL A N 1
ATOM 773 C CA . VAL A 1 101 ? 2.833 -7.127 -1.075 1.00 87.19 101 VAL A CA 1
ATOM 774 C C . VAL A 1 101 ? 2.895 -8.534 -0.480 1.00 87.19 101 VAL A C 1
ATOM 776 O O . VAL A 1 101 ? 3.994 -8.993 -0.183 1.00 87.19 101 VAL A O 1
ATOM 779 N N . PRO A 1 102 ? 1.763 -9.218 -0.243 1.00 79.25 102 PRO A N 1
ATOM 780 C CA . PRO A 1 102 ? 1.792 -10.556 0.336 1.00 79.25 102 PRO A CA 1
ATOM 781 C C . PRO A 1 102 ? 2.663 -11.495 -0.496 1.00 79.25 102 PRO A C 1
ATOM 783 O O . PRO A 1 102 ? 2.536 -11.521 -1.719 1.00 79.25 102 PRO A O 1
ATOM 786 N N . SER A 1 103 ? 3.514 -12.283 0.159 1.00 74.38 103 SER A N 1
ATOM 787 C CA . SER A 1 103 ? 4.275 -13.323 -0.526 1.00 74.38 103 SER A CA 1
ATOM 788 C C . SER A 1 103 ? 3.304 -14.389 -1.028 1.00 74.38 103 SER A C 1
ATOM 790 O O . SER A 1 103 ? 2.524 -14.945 -0.253 1.00 74.38 103 SER A O 1
ATOM 792 N N . PHE A 1 104 ? 3.364 -14.703 -2.312 1.00 73.81 104 PHE A N 1
ATOM 793 C CA . PHE A 1 104 ? 2.697 -15.862 -2.888 1.00 73.81 104 PHE A CA 1
ATOM 794 C C . PHE A 1 104 ? 3.703 -16.636 -3.732 1.00 73.81 104 PHE A C 1
ATOM 796 O O . PHE A 1 104 ? 4.737 -16.103 -4.123 1.00 73.81 104 PHE A O 1
ATOM 803 N N . TYR A 1 105 ? 3.438 -17.921 -3.951 1.00 75.00 105 TYR A N 1
ATOM 804 C CA . TYR A 1 105 ? 4.329 -18.757 -4.743 1.00 75.00 105 TYR A CA 1
ATOM 805 C C . TYR A 1 105 ? 4.228 -18.357 -6.217 1.00 75.00 105 TYR A C 1
ATOM 807 O O . TYR A 1 105 ? 3.227 -18.643 -6.870 1.00 75.00 105 TYR A O 1
ATOM 815 N N . ASP A 1 106 ? 5.255 -17.677 -6.715 1.00 75.62 106 ASP A N 1
ATOM 816 C CA . ASP A 1 106 ? 5.339 -17.169 -8.086 1.00 75.6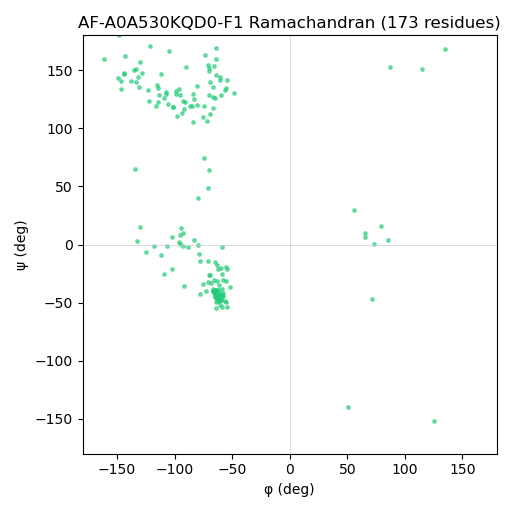2 106 ASP A CA 1
ATOM 817 C C . ASP A 1 106 ? 6.688 -17.477 -8.758 1.00 75.62 106 ASP A C 1
ATOM 819 O O . ASP A 1 106 ? 6.939 -17.015 -9.862 1.00 75.62 106 ASP A O 1
ATOM 823 N N . GLY A 1 107 ? 7.588 -18.200 -8.082 1.00 67.19 107 GLY A N 1
ATOM 824 C CA . GLY A 1 107 ? 8.935 -18.476 -8.590 1.00 67.19 107 GLY A CA 1
ATOM 825 C C . GLY A 1 107 ? 9.841 -17.242 -8.737 1.00 67.19 107 GLY A C 1
ATOM 826 O O . GLY A 1 107 ? 10.922 -17.370 -9.304 1.00 67.19 107 GLY A O 1
ATOM 827 N N . GLY A 1 108 ? 9.443 -16.073 -8.217 1.00 66.00 108 GLY A N 1
ATOM 828 C CA . GLY A 1 108 ? 10.114 -14.789 -8.450 1.00 66.00 108 GLY A CA 1
ATOM 829 C C . GLY A 1 108 ? 9.673 -14.064 -9.728 1.00 66.00 108 GLY A C 1
ATOM 830 O O . GLY A 1 108 ? 10.207 -12.994 -10.035 1.00 66.00 108 GLY A O 1
ATOM 831 N N . ASP A 1 109 ? 8.695 -14.604 -10.461 1.00 81.75 109 ASP A N 1
ATOM 832 C CA . ASP A 1 109 ? 8.254 -14.055 -11.745 1.00 81.75 109 ASP A CA 1
ATOM 833 C C . ASP A 1 109 ? 7.534 -12.709 -11.603 1.00 81.75 109 ASP A C 1
ATOM 835 O O . ASP A 1 109 ? 7.570 -11.902 -12.533 1.00 81.75 109 ASP A O 1
ATOM 839 N N . LEU A 1 110 ? 6.903 -12.414 -10.458 1.00 84.62 110 LEU A N 1
ATOM 840 C CA .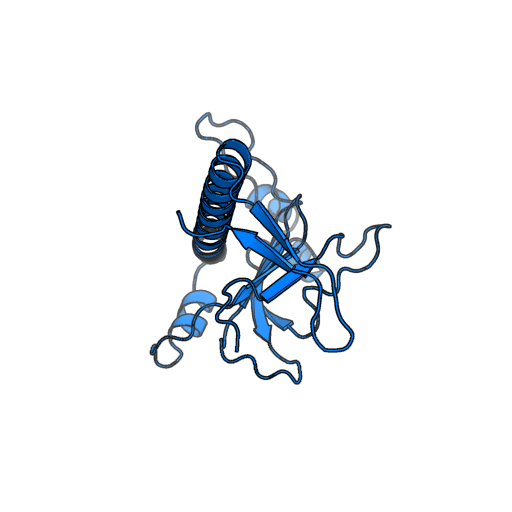 LEU A 1 110 ? 6.157 -11.167 -10.284 1.00 84.62 110 LEU A CA 1
ATOM 841 C C . LEU A 1 110 ? 7.068 -9.943 -10.334 1.00 84.62 110 LEU A C 1
ATOM 843 O O . LEU A 1 110 ? 6.729 -8.960 -10.992 1.00 84.62 110 LEU A O 1
ATOM 847 N N . GLU A 1 111 ? 8.209 -9.985 -9.639 1.00 88.00 111 GLU A N 1
ATOM 848 C CA . GLU A 1 111 ? 9.165 -8.873 -9.628 1.00 88.00 111 GLU A CA 1
ATOM 849 C C . GLU A 1 111 ? 9.636 -8.592 -11.058 1.00 88.00 111 GLU A C 1
ATOM 851 O O . GLU A 1 111 ? 9.470 -7.479 -11.559 1.00 88.00 111 GLU A O 1
ATOM 856 N N . ALA A 1 112 ? 10.131 -9.624 -11.746 1.00 88.31 112 ALA A N 1
ATOM 857 C CA . ALA A 1 112 ? 10.614 -9.513 -13.117 1.00 88.31 112 ALA A CA 1
ATOM 858 C C . ALA A 1 112 ? 9.519 -9.025 -14.081 1.00 88.31 112 ALA A C 1
ATOM 860 O O . ALA A 1 112 ? 9.766 -8.134 -14.897 1.00 88.31 112 ALA A O 1
ATOM 861 N N . ALA A 1 113 ? 8.297 -9.552 -13.960 1.00 90.88 113 ALA A N 1
ATOM 862 C CA . ALA A 1 113 ? 7.171 -9.156 -14.796 1.00 90.88 113 ALA A CA 1
ATOM 863 C C . ALA A 1 113 ? 6.791 -7.688 -14.585 1.00 90.88 113 ALA A C 1
ATOM 865 O O . ALA A 1 113 ? 6.588 -6.975 -15.566 1.00 90.88 113 ALA A O 1
ATOM 866 N N . ILE A 1 114 ? 6.723 -7.211 -13.335 1.00 90.88 114 ILE A N 1
ATOM 867 C CA . ILE A 1 114 ? 6.427 -5.802 -13.048 1.00 90.88 114 ILE A CA 1
ATOM 868 C C . ILE A 1 114 ? 7.539 -4.908 -13.600 1.00 90.88 114 ILE A C 1
ATOM 870 O O . ILE A 1 114 ? 7.238 -3.919 -14.266 1.00 90.88 114 ILE A O 1
ATOM 874 N N . LEU A 1 115 ? 8.810 -5.254 -13.376 1.00 89.88 115 LEU A N 1
ATOM 875 C CA . LEU A 1 115 ? 9.945 -4.457 -13.854 1.00 89.88 115 LEU A CA 1
ATOM 876 C C . LEU A 1 115 ? 10.009 -4.373 -15.387 1.00 89.88 115 LEU A C 1
ATOM 878 O O . LEU A 1 115 ? 10.419 -3.347 -15.925 1.00 89.88 115 LEU A O 1
ATOM 882 N N . ALA A 1 116 ? 9.555 -5.411 -16.093 1.00 90.25 116 ALA A N 1
ATOM 883 C CA . ALA A 1 116 ? 9.492 -5.432 -17.553 1.00 90.25 116 ALA A CA 1
ATOM 884 C C . ALA A 1 116 ? 8.306 -4.640 -18.143 1.00 90.25 116 ALA A C 1
ATOM 886 O O . ALA A 1 116 ? 8.280 -4.377 -19.348 1.00 90.25 116 ALA A O 1
ATOM 887 N N . MET A 1 117 ? 7.307 -4.257 -17.338 1.00 88.25 117 MET A N 1
ATOM 888 C CA . MET A 1 117 ? 6.148 -3.514 -17.840 1.00 88.25 117 MET A CA 1
ATOM 889 C C . MET A 1 117 ? 6.526 -2.081 -18.250 1.00 88.25 117 MET A C 1
ATOM 891 O O . MET A 1 117 ? 7.353 -1.443 -17.604 1.00 88.25 117 MET A O 1
ATOM 895 N N . PRO A 1 118 ? 5.844 -1.491 -19.244 1.00 86.00 118 PRO A N 1
ATOM 896 C CA . PRO A 1 118 ? 5.873 -0.049 -19.467 1.00 86.00 118 PRO A CA 1
ATOM 897 C C . PRO A 1 118 ? 5.471 0.731 -18.208 1.00 86.00 118 PRO A C 1
ATOM 899 O O . PRO A 1 118 ? 4.513 0.364 -17.527 1.00 86.00 118 PRO A O 1
ATOM 902 N N . GLU A 1 119 ? 6.122 1.866 -17.942 1.00 80.38 119 GLU A N 1
ATOM 903 C CA . GLU A 1 119 ? 5.937 2.649 -16.706 1.00 80.38 119 GLU A CA 1
ATOM 904 C C . GLU A 1 119 ? 4.475 2.990 -16.381 1.00 80.38 119 GLU A C 1
ATOM 906 O O . GLU A 1 119 ? 4.071 2.992 -15.220 1.00 80.38 119 GLU A O 1
ATOM 911 N N . ARG A 1 120 ? 3.649 3.269 -17.399 1.00 82.00 120 ARG A N 1
ATOM 912 C CA . ARG A 1 120 ? 2.219 3.561 -17.196 1.00 82.00 120 ARG A CA 1
ATOM 913 C C . ARG A 1 120 ? 1.448 2.347 -16.686 1.00 82.00 120 ARG A C 1
ATOM 915 O O . ARG A 1 120 ? 0.554 2.510 -15.860 1.00 82.00 120 ARG A O 1
ATOM 922 N N . LEU A 1 121 ? 1.786 1.155 -17.178 1.00 85.69 121 LEU A N 1
ATOM 923 C CA . LEU A 1 121 ? 1.188 -0.097 -16.724 1.00 85.69 121 LEU A CA 1
ATOM 924 C C . LEU A 1 121 ? 1.698 -0.462 -15.331 1.00 85.69 121 LEU A C 1
ATOM 926 O O . LEU A 1 121 ? 0.882 -0.815 -14.484 1.00 85.69 121 LEU A O 1
ATOM 930 N N . GLN A 1 122 ? 2.992 -0.256 -15.057 1.00 88.69 122 GLN A N 1
ATOM 931 C CA . GLN A 1 122 ? 3.534 -0.368 -13.699 1.00 88.69 122 GLN A CA 1
ATOM 932 C C . GLN A 1 122 ? 2.766 0.537 -12.729 1.00 88.69 122 GLN A C 1
ATOM 934 O O . GLN A 1 122 ? 2.222 0.062 -11.737 1.00 88.69 122 GLN A O 1
ATOM 939 N N . TYR A 1 123 ? 2.650 1.834 -13.039 1.00 86.50 123 TYR A N 1
ATOM 940 C CA . TYR A 1 123 ? 1.915 2.789 -12.208 1.00 86.50 123 TYR A CA 1
ATOM 941 C C . TYR A 1 123 ? 0.470 2.343 -11.969 1.00 86.50 123 TYR A C 1
ATOM 943 O O . TYR A 1 123 ? 0.019 2.317 -10.826 1.00 86.50 123 TYR A O 1
ATOM 951 N N . ALA A 1 124 ? -0.253 1.982 -13.035 1.00 87.56 124 ALA A N 1
ATOM 952 C CA . ALA A 1 124 ? -1.649 1.570 -12.942 1.00 87.56 124 ALA A CA 1
ATOM 953 C C . ALA A 1 124 ? -1.820 0.326 -12.059 1.00 87.56 124 ALA A C 1
ATOM 955 O O . ALA A 1 124 ? -2.717 0.301 -11.213 1.00 87.56 124 ALA A O 1
ATOM 956 N N . LEU A 1 125 ? -0.947 -0.672 -12.213 1.00 92.81 125 LEU A N 1
ATOM 957 C CA . LEU A 1 125 ? -0.961 -1.892 -11.411 1.00 92.81 125 LEU A CA 1
ATOM 958 C C . LEU A 1 125 ? -0.685 -1.589 -9.935 1.00 92.81 125 LEU A C 1
ATOM 960 O O . LEU A 1 125 ? -1.511 -1.915 -9.081 1.00 92.81 125 LEU A O 1
ATOM 964 N N . LEU A 1 126 ? 0.431 -0.916 -9.638 1.00 92.25 126 LEU A N 1
ATOM 965 C CA . LEU A 1 126 ? 0.812 -0.582 -8.265 1.00 92.25 126 LEU A CA 1
ATOM 966 C C . LEU A 1 126 ? -0.272 0.265 -7.584 1.00 92.25 126 LEU A C 1
ATOM 968 O O . LEU A 1 126 ? -0.648 -0.003 -6.442 1.00 92.25 126 LEU A O 1
ATOM 972 N N . TYR A 1 127 ? -0.819 1.257 -8.294 1.00 91.06 127 TYR A N 1
ATOM 973 C CA . TYR A 1 127 ? -1.876 2.115 -7.767 1.00 91.06 127 TYR A CA 1
ATOM 974 C C . TYR A 1 127 ? -3.158 1.329 -7.499 1.00 91.06 127 TYR A C 1
ATOM 976 O O . TYR A 1 127 ? -3.803 1.549 -6.478 1.00 91.06 127 TYR A O 1
ATOM 984 N N . THR A 1 128 ? -3.517 0.385 -8.371 1.00 93.62 128 THR A N 1
ATOM 985 C CA . THR A 1 128 ? -4.701 -0.464 -8.183 1.00 93.62 128 THR A CA 1
ATOM 986 C C . THR A 1 128 ? -4.566 -1.340 -6.941 1.00 93.62 128 THR A C 1
ATOM 988 O O . THR A 1 128 ? -5.502 -1.404 -6.139 1.00 93.62 128 THR A O 1
ATOM 991 N N . ILE A 1 129 ? -3.399 -1.961 -6.739 1.00 92.94 129 ILE A N 1
ATOM 992 C CA . ILE A 1 129 ? -3.109 -2.772 -5.549 1.00 92.94 129 ILE A CA 1
ATOM 993 C C . ILE A 1 129 ? -3.221 -1.906 -4.289 1.00 92.94 129 ILE A C 1
ATOM 995 O O . ILE A 1 129 ? -3.983 -2.234 -3.375 1.00 92.94 129 ILE A O 1
ATOM 999 N N . TRP A 1 130 ? -2.530 -0.762 -4.264 1.00 93.31 130 TRP A N 1
ATOM 1000 C CA . TRP A 1 130 ? -2.569 0.154 -3.126 1.00 93.31 130 TRP A CA 1
ATOM 1001 C C . TRP A 1 130 ? -3.981 0.676 -2.838 1.00 93.31 130 TRP A C 1
ATOM 1003 O O . TRP A 1 130 ? -4.433 0.630 -1.694 1.00 93.31 130 TRP A O 1
ATOM 1013 N N . ASN A 1 131 ? -4.708 1.130 -3.861 1.00 92.31 131 ASN A N 1
ATOM 1014 C CA . ASN A 1 131 ? -6.049 1.689 -3.709 1.00 92.31 131 ASN A CA 1
ATOM 1015 C C . ASN A 1 131 ? -7.035 0.636 -3.188 1.00 92.31 131 ASN A C 1
ATOM 1017 O O . ASN A 1 131 ? -7.856 0.931 -2.322 1.00 92.31 131 ASN A O 1
ATOM 1021 N N . THR A 1 132 ? -6.928 -0.609 -3.658 1.00 93.69 132 THR A N 1
ATOM 1022 C CA . THR A 1 132 ? -7.756 -1.722 -3.170 1.00 93.69 132 THR A CA 1
ATOM 1023 C C . THR A 1 132 ? -7.498 -1.987 -1.688 1.00 93.69 132 THR A C 1
ATOM 1025 O O . THR A 1 132 ? -8.442 -2.022 -0.898 1.00 93.69 132 THR A O 1
ATOM 1028 N N . ALA A 1 133 ? -6.227 -2.084 -1.285 1.00 92.19 133 ALA A N 1
ATOM 1029 C CA . ALA A 1 133 ? -5.856 -2.277 0.115 1.00 92.19 133 ALA A CA 1
ATOM 1030 C C . ALA A 1 133 ? -6.298 -1.095 0.999 1.00 92.19 133 ALA A C 1
ATOM 1032 O O . ALA A 1 133 ? -6.816 -1.291 2.101 1.00 92.19 133 ALA A O 1
ATOM 1033 N N . SER A 1 134 ? -6.126 0.139 0.517 1.00 90.31 134 SER A N 1
ATOM 1034 C CA . SER A 1 134 ? -6.506 1.354 1.245 1.00 90.31 134 SER A CA 1
ATOM 1035 C C . SER A 1 134 ? -8.023 1.441 1.444 1.00 90.31 134 SER A C 1
ATOM 1037 O O . SER A 1 134 ? -8.488 1.697 2.556 1.00 90.31 134 SER A O 1
ATOM 1039 N N . ASN A 1 135 ? -8.809 1.120 0.411 1.00 91.25 135 ASN A N 1
ATOM 1040 C CA . ASN A 1 135 ? -10.268 1.076 0.503 1.00 91.25 135 ASN A CA 1
ATOM 1041 C C . ASN A 1 135 ? -10.755 -0.016 1.459 1.00 91.25 135 ASN A C 1
ATOM 1043 O O . ASN A 1 135 ? -11.630 0.257 2.279 1.00 91.25 135 ASN A O 1
ATOM 1047 N N . ALA A 1 136 ? -10.163 -1.213 1.416 1.00 91.56 136 ALA A N 1
ATOM 1048 C CA . ALA A 1 136 ? -10.485 -2.283 2.360 1.00 91.56 136 ALA A CA 1
ATOM 1049 C C . ALA A 1 136 ? -10.214 -1.854 3.814 1.00 91.56 136 ALA A C 1
ATOM 1051 O O . ALA A 1 136 ? -11.055 -2.047 4.694 1.00 91.56 136 ALA A O 1
ATOM 1052 N N . ARG A 1 137 ? -9.082 -1.180 4.065 1.00 89.75 137 ARG A N 1
ATOM 1053 C CA . ARG A 1 137 ? -8.768 -0.600 5.380 1.00 89.75 137 ARG A CA 1
ATOM 1054 C C . ARG A 1 137 ? -9.815 0.428 5.815 1.00 89.75 137 ARG A C 1
ATOM 1056 O O . ARG A 1 137 ? -10.276 0.364 6.952 1.00 89.75 137 ARG A O 1
ATOM 1063 N N . HIS A 1 138 ? -10.195 1.364 4.944 1.00 88.88 138 HIS A N 1
ATOM 1064 C CA . HIS A 1 138 ? -11.209 2.373 5.270 1.00 88.88 138 HIS A CA 1
ATOM 1065 C C . HIS A 1 138 ? -12.579 1.750 5.557 1.00 88.88 138 HIS A C 1
ATOM 1067 O O . HIS A 1 138 ? -13.258 2.176 6.490 1.00 88.88 138 HIS A O 1
ATOM 1073 N N . GLN A 1 139 ? -12.974 0.718 4.809 1.00 92.62 139 GLN A N 1
ATOM 1074 C CA . GLN A 1 139 ? -14.215 -0.016 5.060 1.00 92.62 139 GLN A CA 1
ATOM 1075 C C . GLN A 1 139 ? -14.191 -0.705 6.428 1.00 92.62 139 GLN A C 1
ATOM 1077 O O . GLN A 1 139 ? -15.120 -0.514 7.210 1.00 92.62 139 GLN A O 1
ATOM 1082 N N . ALA A 1 140 ? -13.103 -1.404 6.764 1.00 90.25 140 ALA A N 1
ATOM 1083 C CA . ALA A 1 140 ? -12.944 -2.048 8.069 1.00 90.25 140 ALA A CA 1
ATOM 1084 C C . ALA A 1 140 ? -12.967 -1.036 9.231 1.00 90.25 140 ALA A C 1
ATOM 1086 O O . ALA A 1 140 ? -13.566 -1.285 10.280 1.00 90.25 140 ALA A O 1
ATOM 1087 N N . GLN A 1 141 ? -12.351 0.138 9.049 1.00 90.12 141 GLN A N 1
ATOM 1088 C CA . GLN A 1 141 ? -12.399 1.230 10.028 1.00 90.12 141 GLN A CA 1
ATOM 1089 C C . GLN A 1 141 ? -13.815 1.790 10.195 1.00 90.12 141 GLN A C 1
ATOM 1091 O O . GLN A 1 141 ? -14.253 2.003 11.324 1.00 90.12 141 GLN A O 1
ATOM 1096 N N . ALA A 1 142 ? -14.541 2.003 9.095 1.00 93.38 142 ALA A N 1
ATOM 1097 C CA . ALA A 1 142 ? -15.915 2.493 9.126 1.00 93.38 142 ALA A CA 1
ATOM 1098 C C . ALA A 1 142 ? -16.871 1.484 9.780 1.00 93.38 142 ALA A C 1
ATOM 1100 O O . ALA A 1 142 ? -17.722 1.869 10.579 1.00 93.38 142 ALA A O 1
ATOM 1101 N N . GLU A 1 143 ? -16.715 0.193 9.485 1.00 94.38 143 GLU A N 1
ATOM 1102 C CA . GLU A 1 143 ? -17.471 -0.882 10.129 1.00 94.38 143 GLU A CA 1
ATOM 1103 C C . GLU A 1 143 ? -17.194 -0.927 11.632 1.00 94.38 143 GLU A C 1
ATOM 1105 O O . GLU A 1 143 ? -18.126 -0.892 12.437 1.00 94.38 143 GLU A O 1
ATOM 1110 N N . THR A 1 144 ? -15.916 -0.896 12.017 1.00 91.25 144 THR A N 1
ATOM 1111 C CA . THR A 1 144 ? -15.512 -0.827 13.424 1.00 91.25 144 THR A CA 1
ATOM 1112 C C . THR A 1 144 ? -16.150 0.386 14.103 1.00 91.25 144 THR A C 1
ATOM 1114 O O . THR A 1 144 ? -16.778 0.240 15.149 1.00 91.25 144 THR A O 1
ATOM 1117 N N . ALA A 1 145 ? -16.075 1.575 13.498 1.00 92.50 145 ALA A N 1
ATOM 1118 C CA . ALA A 1 145 ? -16.678 2.788 14.047 1.00 92.50 145 ALA A CA 1
ATOM 1119 C C . ALA A 1 145 ? -18.194 2.644 14.267 1.00 92.50 145 ALA A C 1
ATOM 1121 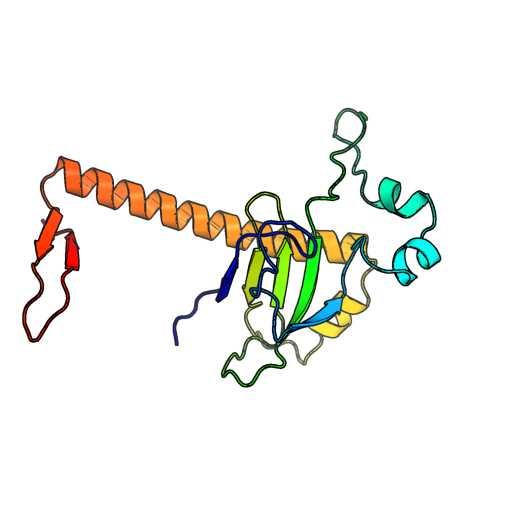O O . ALA A 1 145 ? -18.684 3.025 15.327 1.00 92.50 145 ALA A O 1
ATOM 1122 N N . ARG A 1 146 ? -18.924 2.030 13.326 1.00 93.94 146 ARG A N 1
ATOM 1123 C CA . ARG A 1 146 ? -20.364 1.747 13.474 1.00 93.94 146 ARG A CA 1
ATOM 1124 C C . ARG A 1 146 ? -20.652 0.785 14.624 1.00 93.94 146 ARG A C 1
ATOM 1126 O O . ARG A 1 146 ? -21.582 1.019 15.391 1.00 93.94 146 ARG A O 1
ATOM 1133 N N . ILE A 1 147 ? -19.859 -0.278 14.773 1.00 93.06 147 ILE A N 1
ATOM 1134 C CA . ILE A 1 147 ? -19.997 -1.232 15.886 1.00 93.06 147 ILE A CA 1
ATOM 1135 C C . ILE A 1 147 ? -19.831 -0.507 17.231 1.00 93.06 147 ILE A C 1
ATOM 1137 O O . ILE A 1 147 ? -20.637 -0.693 18.147 1.00 93.06 147 ILE A O 1
ATOM 1141 N N . TRP A 1 148 ? -18.820 0.358 17.337 1.00 93.00 148 TRP A N 1
ATOM 1142 C CA . TRP A 1 148 ? -18.574 1.170 18.529 1.00 93.00 148 TRP A CA 1
ATOM 1143 C C . TRP A 1 148 ? -19.670 2.209 18.783 1.00 93.00 148 TRP A C 1
ATOM 1145 O O . TRP A 1 148 ? -20.081 2.388 19.928 1.00 93.00 148 TRP A O 1
ATOM 1155 N N . GLU A 1 149 ? -20.183 2.859 17.739 1.00 93.56 149 GLU A N 1
ATOM 1156 C CA . GLU A 1 149 ? -21.294 3.808 17.839 1.00 93.56 149 GLU A CA 1
ATOM 1157 C C . GLU A 1 149 ? -22.564 3.132 18.379 1.00 93.56 149 GLU A C 1
ATOM 1159 O O . GLU A 1 149 ? -23.202 3.644 19.302 1.00 93.56 149 GLU A O 1
ATOM 1164 N N . THR A 1 150 ? -22.910 1.956 17.854 1.00 94.25 150 THR A N 1
ATOM 1165 C CA . THR A 1 150 ? -24.055 1.164 18.325 1.00 94.25 150 THR A CA 1
ATOM 1166 C C . THR A 1 150 ? -23.871 0.748 19.783 1.00 94.25 150 THR A C 1
ATOM 1168 O O . THR A 1 150 ? -24.756 0.975 20.607 1.00 94.25 150 THR A O 1
ATOM 1171 N N . ALA A 1 151 ? -22.693 0.231 20.147 1.00 92.56 151 ALA A N 1
ATOM 1172 C CA . ALA A 1 151 ? -22.394 -0.133 21.532 1.00 92.56 151 ALA A CA 1
ATOM 1173 C C . ALA A 1 151 ? -22.460 1.065 22.494 1.00 92.56 151 ALA A C 1
ATOM 1175 O O . ALA A 1 151 ? -22.888 0.906 23.638 1.00 92.56 151 ALA A O 1
ATOM 1176 N N . PHE A 1 152 ? -22.063 2.262 22.047 1.00 92.50 152 PHE A N 1
ATOM 1177 C CA . PHE A 1 152 ? -22.200 3.490 22.829 1.00 92.50 152 PHE A CA 1
ATOM 1178 C C . PHE A 1 152 ? -23.673 3.835 23.077 1.00 92.50 152 PHE A C 1
ATOM 1180 O O . PHE A 1 152 ? -24.060 4.050 24.227 1.00 92.50 152 PHE A O 1
ATOM 1187 N N . LYS A 1 153 ? -24.507 3.827 22.026 1.00 94.19 153 LYS A N 1
ATOM 1188 C CA . LYS A 1 153 ? -25.956 4.090 22.127 1.00 94.19 153 LYS A CA 1
ATOM 1189 C C . LYS A 1 153 ? -26.654 3.097 23.060 1.00 94.19 153 LYS A C 1
ATOM 1191 O O . LYS A 1 153 ? -27.504 3.489 23.853 1.00 94.19 153 LYS A O 1
ATOM 1196 N N . GLU A 1 154 ? -26.237 1.836 23.021 1.00 94.69 154 GLU A N 1
ATOM 1197 C CA . GLU A 1 154 ? -26.762 0.755 23.863 1.00 94.69 154 GLU A CA 1
ATOM 1198 C C . GLU A 1 154 ? -26.125 0.698 25.265 1.00 94.69 154 GLU A C 1
ATOM 1200 O O . GLU A 1 154 ? -26.434 -0.198 26.046 1.00 94.69 154 GLU A O 1
ATOM 1205 N N . LYS A 1 155 ? -25.239 1.645 25.616 1.00 91.38 155 LYS A N 1
ATOM 1206 C CA . LYS A 1 155 ? -24.521 1.704 26.907 1.00 91.38 155 LYS A CA 1
ATOM 1207 C C . LYS A 1 155 ? -23.722 0.433 27.235 1.00 91.38 155 LYS A C 1
ATOM 1209 O O . LYS A 1 155 ? -23.489 0.118 28.400 1.00 91.38 155 LYS A O 1
ATOM 1214 N N . ARG A 1 156 ? -23.237 -0.268 26.209 1.00 92.25 156 ARG A N 1
ATOM 1215 C CA . ARG A 1 156 ? -22.422 -1.491 26.320 1.00 92.25 156 ARG A CA 1
ATOM 1216 C C . ARG A 1 156 ? -20.917 -1.225 26.286 1.00 92.25 156 ARG A C 1
ATOM 1218 O O . ARG A 1 156 ? -20.136 -2.152 26.103 1.00 92.25 156 ARG A O 1
ATOM 1225 N N . ILE A 1 157 ? -20.478 0.021 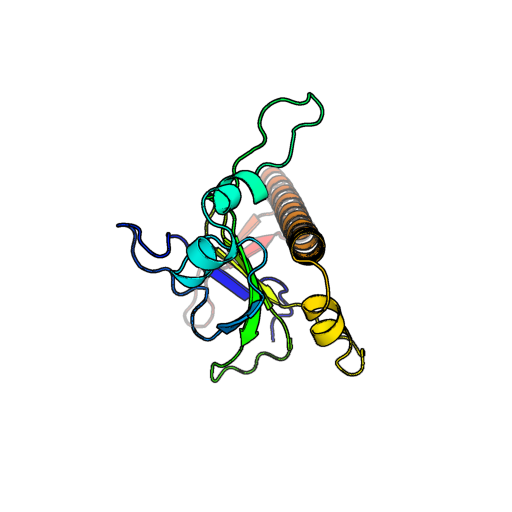26.454 1.00 90.69 157 ILE A N 1
ATOM 1226 C CA . ILE A 1 157 ? -19.051 0.354 26.526 1.00 90.69 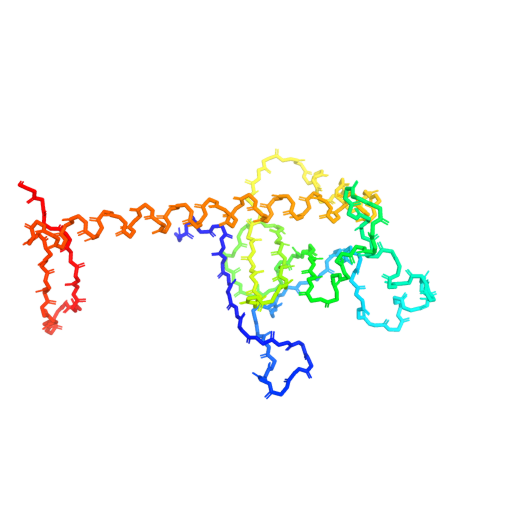157 ILE A CA 1
ATOM 1227 C C . ILE A 1 157 ? -18.590 0.319 27.979 1.00 90.69 157 ILE A C 1
ATOM 1229 O O . ILE A 1 157 ? -19.097 1.058 28.823 1.00 90.69 157 ILE A O 1
ATOM 1233 N N . ARG A 1 158 ? -17.579 -0.507 28.263 1.00 89.31 158 ARG A N 1
ATOM 1234 C CA . ARG A 1 158 ? -16.946 -0.583 29.579 1.00 89.31 158 ARG A CA 1
ATOM 1235 C C . ARG A 1 158 ? -15.501 -0.120 29.500 1.00 89.31 158 ARG A C 1
ATOM 1237 O O . ARG A 1 158 ? -14.676 -0.703 28.801 1.00 89.31 158 ARG A O 1
ATOM 1244 N N . GLN A 1 159 ? -15.179 0.894 30.293 1.00 89.50 159 GLN A N 1
ATOM 1245 C CA . GLN A 1 159 ? -13.805 1.312 30.530 1.00 89.50 159 GLN A CA 1
ATOM 1246 C C . GLN A 1 159 ? -13.272 0.612 31.782 1.00 89.50 159 GLN A C 1
ATOM 1248 O O . GLN A 1 159 ? -13.840 0.726 32.869 1.00 89.50 159 GLN A O 1
ATOM 1253 N N . ARG A 1 160 ? -12.164 -0.115 31.644 1.00 85.75 160 ARG A N 1
ATOM 1254 C CA . ARG A 1 160 ? -11.413 -0.656 32.780 1.00 85.75 160 ARG A CA 1
ATOM 1255 C C . ARG A 1 160 ? -10.233 0.257 33.074 1.00 85.75 160 ARG A C 1
ATOM 1257 O O . ARG A 1 160 ? -9.464 0.588 32.172 1.00 85.75 160 ARG A O 1
ATOM 1264 N N . ARG A 1 161 ? -10.089 0.652 34.340 1.00 84.62 161 ARG A N 1
ATOM 1265 C CA . ARG A 1 161 ? -8.920 1.401 34.814 1.00 84.62 161 ARG A CA 1
ATOM 1266 C C . ARG A 1 161 ? -7.689 0.499 34.824 1.00 84.62 161 ARG A C 1
ATOM 1268 O O . ARG A 1 161 ? -7.812 -0.716 34.987 1.00 84.62 161 ARG A O 1
ATOM 1275 N N . ALA A 1 162 ? -6.523 1.110 34.652 1.00 85.75 162 ALA A N 1
ATOM 1276 C CA . ALA A 1 162 ? -5.260 0.412 34.812 1.00 85.75 162 ALA A CA 1
ATOM 1277 C C . ALA A 1 162 ? -5.087 -0.052 36.269 1.00 85.75 162 ALA A C 1
ATOM 1279 O O . ALA A 1 162 ? -5.505 0.634 37.202 1.00 85.75 162 ALA A O 1
ATOM 1280 N N . THR A 1 163 ? -4.455 -1.206 36.450 1.00 86.94 163 THR A N 1
ATOM 1281 C CA . THR A 1 163 ? -3.944 -1.697 37.735 1.00 86.94 163 THR A CA 1
ATOM 1282 C C . THR A 1 163 ? -2.441 -1.937 37.610 1.00 86.94 163 THR A C 1
ATOM 1284 O O . THR A 1 163 ? -1.902 -1.927 36.504 1.00 86.94 163 THR A O 1
ATOM 1287 N N . SER A 1 164 ? -1.752 -2.212 38.722 1.00 83.75 164 SER A N 1
ATOM 1288 C CA . SER A 1 164 ? -0.318 -2.555 38.718 1.00 83.75 164 SER A CA 1
ATOM 1289 C C . SER A 1 164 ? 0.034 -3.747 37.817 1.00 83.75 164 SER A C 1
ATOM 1291 O O . SER A 1 164 ? 1.185 -3.902 37.429 1.00 83.75 164 SER A O 1
ATOM 1293 N N . GLN A 1 165 ? -0.952 -4.577 37.463 1.00 85.62 165 GLN A N 1
ATOM 1294 C CA . GLN A 1 165 ? -0.775 -5.772 36.639 1.00 85.62 165 GLN A CA 1
ATOM 1295 C C . GLN A 1 165 ? -1.424 -5.673 35.250 1.00 85.62 165 GLN A C 1
ATOM 1297 O O . GLN A 1 165 ? -1.247 -6.583 34.440 1.00 85.62 165 GLN A O 1
ATOM 1302 N N . ARG A 1 166 ? -2.230 -4.638 34.957 1.00 80.44 166 ARG A N 1
ATO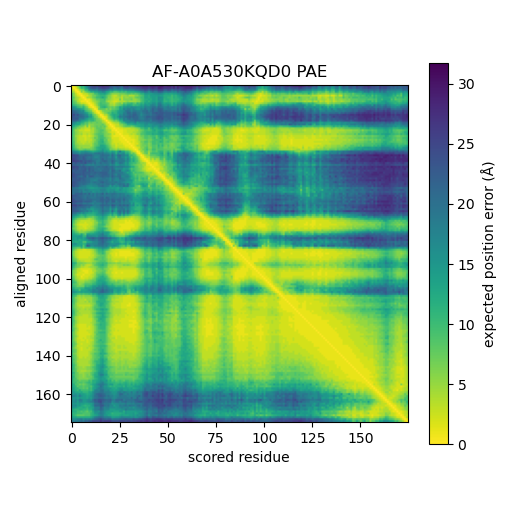M 1303 C CA . ARG A 1 166 ? -2.992 -4.545 33.697 1.00 80.44 166 ARG A CA 1
ATOM 1304 C C . ARG A 1 166 ? -3.149 -3.107 33.218 1.00 80.44 166 ARG A C 1
ATOM 1306 O O . ARG A 1 166 ? -3.578 -2.241 33.972 1.00 80.44 166 ARG A O 1
ATOM 1313 N N . ALA A 1 167 ? -2.901 -2.880 31.931 1.00 85.56 167 ALA A N 1
ATOM 1314 C CA . ALA A 1 167 ? -3.175 -1.599 31.289 1.00 85.56 167 ALA A CA 1
ATOM 1315 C C . ALA A 1 167 ? -4.683 -1.295 31.241 1.00 85.56 167 ALA A C 1
ATOM 1317 O O . ALA A 1 167 ? -5.524 -2.201 31.215 1.00 85.56 167 ALA A O 1
ATOM 1318 N N . ALA A 1 168 ? -5.019 -0.004 31.206 1.00 86.00 168 ALA A N 1
ATOM 1319 C CA . ALA A 1 168 ? -6.385 0.436 30.959 1.00 86.00 168 ALA A CA 1
ATOM 1320 C C . ALA A 1 168 ? -6.850 -0.056 29.581 1.00 86.00 168 ALA A C 1
ATOM 1322 O O . ALA A 1 168 ? -6.081 -0.047 28.619 1.00 86.00 168 ALA A O 1
ATOM 1323 N N . ARG A 1 169 ? -8.114 -0.472 29.480 1.00 88.50 169 ARG A N 1
ATOM 1324 C CA . ARG A 1 169 ? -8.712 -0.902 28.210 1.00 88.50 169 ARG A CA 1
ATOM 1325 C C . ARG A 1 169 ? -10.172 -0.492 28.124 1.00 88.50 169 ARG A C 1
ATOM 1327 O O . ARG A 1 169 ? -10.876 -0.486 29.136 1.00 88.50 169 ARG A O 1
ATOM 1334 N N . VAL A 1 170 ? -10.616 -0.180 26.915 1.00 89.00 170 VAL A N 1
ATOM 1335 C CA . VAL A 1 170 ? -12.025 0.045 26.591 1.00 89.00 170 VAL A CA 1
ATOM 1336 C C . VAL A 1 170 ? -12.494 -1.160 25.790 1.00 89.00 170 VAL A C 1
ATOM 1338 O O . VAL A 1 170 ? -11.825 -1.565 24.843 1.00 89.00 170 VAL A O 1
ATOM 1341 N N . GLU A 1 171 ? -13.608 -1.758 26.192 1.00 91.69 171 GLU A N 1
ATOM 1342 C CA . GLU A 1 171 ? -14.177 -2.931 25.529 1.00 91.69 171 GLU A CA 1
ATOM 1343 C C . GLU A 1 171 ? -15.687 -2.770 25.347 1.00 91.69 171 GLU A C 1
ATOM 1345 O O . GLU A 1 171 ? -16.359 -2.111 26.147 1.00 91.69 171 GLU A O 1
ATOM 1350 N N . ILE A 1 172 ? -16.209 -3.390 24.292 1.00 90.19 172 ILE A N 1
ATOM 1351 C CA . ILE A 1 172 ? -17.644 -3.585 24.107 1.00 90.19 172 ILE A CA 1
ATOM 1352 C C . ILE A 1 172 ? -18.036 -4.833 24.902 1.00 90.19 172 ILE A C 1
ATOM 1354 O O . ILE A 1 172 ? -17.441 -5.895 24.725 1.00 90.19 172 ILE A O 1
ATOM 1358 N N . VAL A 1 173 ? -19.016 -4.705 25.793 1.00 89.06 173 VAL A N 1
ATOM 1359 C CA . VAL A 1 173 ? -19.569 -5.818 26.571 1.00 89.06 173 VAL A CA 1
ATOM 1360 C C . VAL A 1 173 ? -20.575 -6.572 25.696 1.00 89.06 173 VAL A C 1
ATOM 1362 O O . VAL A 1 173 ? -21.367 -5.952 24.973 1.00 89.06 173 VAL A O 1
ATOM 1365 N N . SER A 1 174 ? -20.514 -7.905 25.729 1.00 75.12 174 SER A N 1
ATOM 1366 C CA . SER A 1 174 ? -21.520 -8.767 25.102 1.00 75.12 174 SER A CA 1
ATOM 1367 C C . SER A 1 174 ? -22.893 -8.502 25.722 1.00 75.12 174 SER A C 1
ATOM 1369 O O . SER A 1 174 ? -22.969 -8.206 26.916 1.00 75.12 174 SER A O 1
ATOM 1371 N N . ALA A 1 175 ? -23.941 -8.564 24.898 1.00 63.16 175 ALA A N 1
ATOM 1372 C CA . ALA A 1 175 ? -25.324 -8.479 25.362 1.00 63.16 175 ALA A CA 1
ATOM 1373 C C . ALA A 1 175 ? -25.661 -9.617 26.338 1.00 63.16 175 ALA A C 1
ATOM 1375 O O . ALA A 1 175 ? -25.065 -10.710 26.182 1.00 63.16 175 ALA A O 1
#

Nearest PDB structures (foldseek):
  3lju-assembly1_X  TM=4.861E-01  e=3.925E+00  Homo sapiens
  2l6u-assembly1_A  TM=5.132E-01  e=4.949E+00  Homo sapiens

Sequence (175 aa):
MSDRAFIRFGHGYETGSRGRCEAFDGFDIIAAPLHQEGDGWQAAFGNKARESRSFPRKDGRPGVTYSSHAIKLAKFTGESGWSAGLYILMHHGGGREVLAVPSFYDGGDLEAAILAMPERLQYALLYTIWNTASNARHQAQAETARIWETAFKEKRIRQRRATSQRAARVEIVSA

Secondary structure (DSSP, 8-state):
----SEEEEE---SSSTT---GGGTTEEEEE-TT---SHHHHHHHTTHHHHTTB---TTSSPPPB-TT-EEEEEEE-SSS----SEEEEEEETTEEEEEEEPP---TTHHHHHHHHS-HHHHHHHHHHHHHHHHHHHHHHHHHHHHHHHHHHHTT-EEEEPPBTTB--EEEEPP-